Protein AF-Q8KWE4-F1 (afdb_monomer)

Foldseek 3Di:
DDDDDDDDQVCQQVAFLQWEWEFDPPDLPDDTDIDTHDDPDDGNGTHHPPRDHDHDDHPDHVVVVVVVVVVVVVVDDVVVVVVVVVVVCVVCVPCVVVVVVVD

Organism: Mycobacterium szulgai (NCBI:txid1787)

Structure (mmCIF, N/CA/C/O backbone):
data_AF-Q8KWE4-F1
#
_entry.id   AF-Q8KWE4-F1
#
loop_
_atom_site.group_PDB
_atom_site.id
_atom_site.type_symbol
_atom_site.label_atom_id
_atom_site.label_alt_id
_atom_site.label_comp_id
_atom_site.label_asym_id
_atom_site.label_entity_id
_atom_site.label_seq_id
_atom_site.pdbx_PDB_ins_code
_atom_site.Cartn_x
_atom_site.Cartn_y
_atom_site.Cartn_z
_atom_site.occupancy
_atom_site.B_iso_or_equiv
_atom_site.auth_seq_id
_atom_site.auth_comp_id
_atom_site.auth_asym_id
_atom_site.auth_atom_id
_atom_site.pdbx_PDB_model_num
ATOM 1 N N . ALA A 1 1 ? 10.160 -9.779 5.852 1.00 77.06 1 ALA A N 1
ATOM 2 C CA . ALA A 1 1 ? 9.469 -10.757 4.978 1.00 77.06 1 ALA A CA 1
ATOM 3 C C . ALA A 1 1 ? 9.774 -10.418 3.516 1.00 77.06 1 ALA A C 1
ATOM 5 O O . ALA A 1 1 ? 10.208 -9.300 3.270 1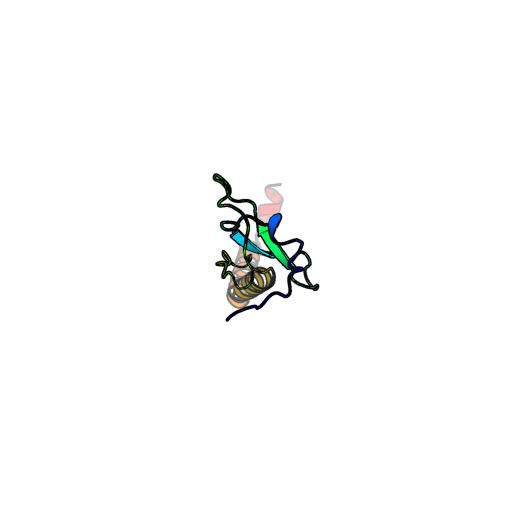.00 77.06 1 ALA A O 1
ATOM 6 N N . ARG A 1 2 ? 9.592 -11.344 2.563 1.00 83.81 2 ARG A N 1
ATOM 7 C CA . ARG A 1 2 ? 9.803 -11.102 1.121 1.00 83.81 2 ARG A CA 1
ATOM 8 C C . ARG A 1 2 ? 8.656 -11.716 0.322 1.00 83.81 2 ARG A C 1
ATOM 10 O O . ARG A 1 2 ? 8.322 -12.871 0.567 1.00 83.81 2 ARG A O 1
ATOM 17 N N . LEU A 1 3 ? 8.113 -10.968 -0.636 1.00 88.12 3 LEU A N 1
ATOM 18 C CA . LEU A 1 3 ? 7.127 -11.451 -1.601 1.00 88.12 3 LEU A CA 1
ATOM 19 C C . LEU A 1 3 ? 7.803 -11.640 -2.965 1.00 88.12 3 LEU A C 1
ATOM 21 O O . LEU A 1 3 ? 8.552 -10.772 -3.409 1.00 88.12 3 LEU A O 1
ATOM 25 N N . THR A 1 4 ? 7.560 -12.775 -3.614 1.00 93.00 4 THR A N 1
ATOM 26 C CA . THR A 1 4 ? 8.027 -13.047 -4.979 1.00 93.00 4 THR A CA 1
ATOM 27 C C . THR A 1 4 ? 6.823 -13.017 -5.905 1.00 93.00 4 THR A C 1
ATOM 29 O O . THR A 1 4 ? 5.872 -13.766 -5.698 1.00 93.00 4 THR A O 1
ATOM 32 N N . LEU A 1 5 ? 6.857 -12.136 -6.902 1.00 92.12 5 LEU A N 1
ATOM 33 C CA . LEU A 1 5 ? 5.758 -11.939 -7.841 1.00 92.12 5 LEU A CA 1
ATOM 34 C C . LEU A 1 5 ? 6.014 -12.731 -9.119 1.00 92.12 5 LEU A C 1
ATOM 36 O O . LEU A 1 5 ? 7.099 -12.653 -9.695 1.00 92.12 5 LEU A O 1
ATOM 40 N N . ALA A 1 6 ? 4.997 -13.454 -9.577 1.00 94.12 6 ALA A N 1
ATOM 41 C CA . ALA A 1 6 ? 4.957 -13.987 -10.928 1.00 94.12 6 ALA A CA 1
ATOM 42 C C . ALA A 1 6 ? 4.339 -12.918 -11.838 1.00 94.12 6 ALA A C 1
ATOM 44 O O . ALA A 1 6 ? 3.129 -12.713 -11.824 1.00 94.12 6 ALA A O 1
ATOM 45 N N . ILE A 1 7 ? 5.184 -12.204 -12.582 1.00 91.62 7 ILE A N 1
ATOM 46 C CA . ILE A 1 7 ? 4.769 -11.172 -13.541 1.00 91.62 7 ILE A CA 1
ATOM 47 C C . ILE A 1 7 ? 5.007 -11.711 -14.948 1.00 91.62 7 ILE A C 1
ATOM 49 O O . ILE A 1 7 ? 6.033 -12.349 -15.200 1.00 91.62 7 ILE A O 1
ATOM 53 N N . ASN A 1 8 ? 4.080 -11.443 -15.867 1.00 94.12 8 ASN A N 1
ATOM 54 C CA . ASN A 1 8 ? 4.289 -11.742 -17.274 1.00 94.12 8 ASN A CA 1
ATOM 55 C C . ASN A 1 8 ? 5.501 -10.951 -17.797 1.00 94.12 8 ASN A C 1
ATOM 57 O O . ASN A 1 8 ? 5.512 -9.719 -17.794 1.00 94.12 8 ASN A O 1
ATOM 61 N N . SER A 1 9 ? 6.543 -11.654 -18.244 1.00 90.25 9 SER A N 1
ATOM 62 C CA . SER A 1 9 ? 7.792 -11.025 -18.684 1.00 90.25 9 SER A CA 1
ATOM 63 C C . SER A 1 9 ? 7.595 -10.102 -19.885 1.00 90.25 9 SER A C 1
ATOM 65 O O . SER A 1 9 ? 8.327 -9.120 -20.006 1.00 90.25 9 SER A O 1
ATOM 67 N N . SER A 1 10 ? 6.587 -10.369 -20.724 1.00 92.44 10 SER A N 1
ATOM 68 C CA . SER A 1 10 ? 6.234 -9.519 -21.860 1.00 92.44 10 SER A CA 1
ATOM 69 C C . SER A 1 10 ? 5.536 -8.222 -21.462 1.00 92.44 10 SER A C 1
ATOM 71 O O . SER A 1 10 ? 5.212 -7.453 -22.350 1.00 92.44 10 SER A O 1
ATOM 73 N N . GLU A 1 11 ? 5.241 -7.994 -20.182 1.00 92.94 11 GLU A N 1
ATOM 74 C CA . GLU A 1 11 ? 4.589 -6.773 -19.686 1.00 92.94 11 GLU A CA 1
ATOM 75 C C . GLU A 1 11 ? 5.521 -5.931 -18.805 1.00 92.94 11 GLU A C 1
ATOM 77 O O . GLU A 1 11 ? 5.218 -4.778 -18.500 1.00 92.94 11 GLU A O 1
ATOM 82 N N . LEU A 1 12 ? 6.691 -6.463 -18.430 1.00 92.81 12 LEU A N 1
ATOM 83 C CA . LEU A 1 12 ? 7.664 -5.757 -17.588 1.00 92.81 12 LEU A CA 1
ATOM 84 C C . LEU A 1 12 ? 8.146 -4.441 -18.206 1.00 92.81 12 LEU A C 1
ATOM 86 O O . LEU A 1 12 ? 8.534 -3.531 -17.474 1.00 92.81 12 LEU A O 1
ATOM 90 N N . HIS A 1 13 ? 8.102 -4.309 -19.536 1.00 92.69 13 HIS A N 1
ATOM 91 C CA . HIS A 1 13 ? 8.503 -3.077 -20.211 1.00 92.69 13 HIS A CA 1
ATOM 92 C C . HIS A 1 13 ? 7.602 -1.884 -19.880 1.00 92.69 13 HIS A C 1
ATOM 94 O O . HIS A 1 13 ? 8.067 -0.749 -19.978 1.00 92.69 13 HIS A O 1
ATOM 100 N N . TYR A 1 14 ? 6.363 -2.127 -19.441 1.00 93.00 14 TYR A N 1
ATOM 101 C CA . TYR A 1 14 ? 5.436 -1.083 -19.003 1.00 93.00 14 TYR A CA 1
ATOM 102 C C . TYR A 1 14 ? 5.735 -0.545 -17.601 1.00 93.00 14 TYR A C 1
ATOM 104 O O . TYR A 1 14 ? 5.226 0.514 -17.241 1.00 93.00 14 TYR A O 1
ATOM 112 N N . ILE A 1 15 ? 6.551 -1.245 -16.809 1.00 93.56 15 ILE A N 1
ATOM 113 C CA . ILE A 1 15 ? 6.851 -0.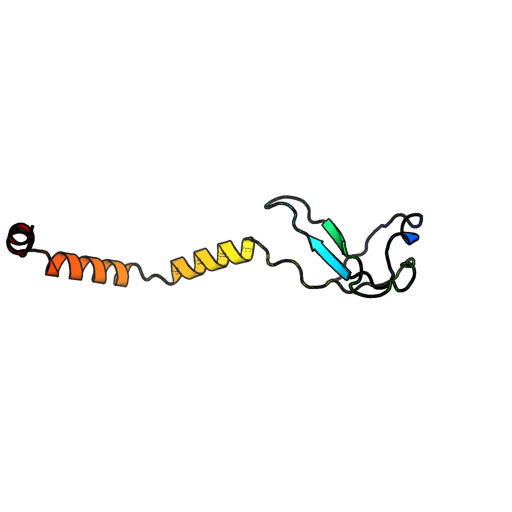868 -15.428 1.00 93.56 15 ILE A CA 1
ATOM 114 C C . ILE A 1 15 ? 8.203 -0.146 -15.397 1.00 93.56 15 ILE A C 1
ATOM 116 O O . ILE A 1 15 ? 9.220 -0.759 -15.734 1.00 93.56 15 ILE A O 1
ATOM 120 N N . PRO A 1 16 ? 8.269 1.129 -14.977 1.00 93.94 16 PRO A N 1
ATOM 121 C CA . PRO A 1 16 ? 9.542 1.815 -14.783 1.00 93.94 16 PRO A CA 1
ATOM 122 C C . PRO A 1 16 ? 10.423 1.105 -13.748 1.00 93.94 16 PRO A C 1
ATOM 124 O O . PRO A 1 16 ? 9.931 0.662 -12.712 1.00 93.94 16 PRO A O 1
ATOM 127 N N . ALA A 1 17 ? 11.738 1.028 -13.969 1.00 92.94 17 ALA A N 1
ATOM 128 C CA . ALA A 1 17 ? 12.633 0.341 -13.026 1.00 92.94 17 ALA A CA 1
ATOM 129 C C . ALA A 1 17 ? 12.735 1.042 -11.657 1.00 92.94 17 ALA A C 1
ATOM 131 O O . ALA A 1 17 ? 13.097 0.412 -10.668 1.00 92.94 17 ALA A O 1
ATOM 132 N N . ASN A 1 18 ? 12.418 2.339 -11.607 1.00 91.69 18 ASN A N 1
ATOM 133 C CA . ASN A 1 18 ? 12.325 3.157 -10.397 1.00 91.69 18 ASN A CA 1
ATOM 134 C C . ASN A 1 18 ? 10.876 3.363 -9.919 1.00 91.69 1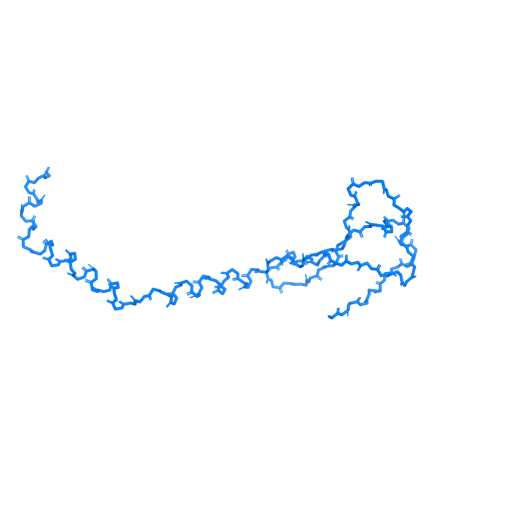8 ASN A C 1
ATOM 136 O O . ASN A 1 18 ? 10.618 4.308 -9.176 1.00 91.69 18 ASN A O 1
ATOM 140 N N . ALA A 1 19 ? 9.931 2.528 -10.364 1.00 91.19 19 ALA A N 1
ATOM 141 C CA . ALA A 1 19 ? 8.576 2.534 -9.832 1.00 91.19 19 ALA A CA 1
ATOM 142 C C . ALA A 1 19 ? 8.581 2.109 -8.360 1.00 91.19 19 ALA A C 1
ATOM 144 O O . ALA A 1 19 ? 9.285 1.178 -7.964 1.00 91.19 19 ALA A O 1
ATOM 145 N N . THR A 1 20 ? 7.758 2.775 -7.562 1.00 89.69 20 THR A N 1
ATOM 146 C CA . THR A 1 20 ? 7.558 2.426 -6.157 1.00 89.69 20 THR A CA 1
ATOM 147 C C . THR A 1 20 ? 6.447 1.390 -6.044 1.00 89.69 20 THR A C 1
ATOM 149 O O . THR A 1 20 ? 5.484 1.435 -6.808 1.00 89.69 20 THR A O 1
ATOM 152 N N . VAL A 1 21 ? 6.552 0.460 -5.094 1.00 90.25 21 VAL A N 1
ATOM 153 C CA . VAL A 1 21 ? 5.543 -0.589 -4.894 1.00 90.25 21 VAL A CA 1
ATOM 154 C C . VAL A 1 21 ? 4.736 -0.343 -3.627 1.00 90.25 21 VAL A C 1
ATOM 156 O O . VAL A 1 21 ? 5.313 -0.127 -2.564 1.00 90.25 21 VAL A O 1
ATOM 159 N N . HIS A 1 22 ? 3.410 -0.451 -3.725 1.00 86.38 22 HIS A N 1
ATOM 160 C CA . HIS A 1 22 ? 2.485 -0.439 -2.591 1.00 86.38 22 HIS A CA 1
ATOM 161 C C . HIS A 1 22 ? 1.689 -1.742 -2.515 1.00 86.38 22 HIS A C 1
ATOM 163 O O . HIS A 1 22 ? 1.292 -2.303 -3.534 1.00 86.38 22 HIS A O 1
ATOM 169 N N . ILE A 1 23 ? 1.423 -2.208 -1.293 1.00 84.38 23 ILE A N 1
ATOM 170 C CA . ILE A 1 23 ? 0.449 -3.277 -1.052 1.00 84.38 23 ILE A CA 1
ATOM 171 C C . ILE A 1 23 ? -0.871 -2.608 -0.682 1.00 84.38 23 ILE A C 1
ATOM 173 O O . ILE A 1 23 ? -0.992 -2.050 0.412 1.00 84.38 23 ILE A O 1
ATOM 177 N N . ALA A 1 24 ? -1.835 -2.640 -1.598 1.00 77.31 24 ALA A N 1
ATOM 178 C CA . ALA A 1 24 ? -3.135 -2.015 -1.409 1.00 77.31 24 ALA A CA 1
ATOM 179 C C . ALA A 1 24 ? -4.157 -3.044 -0.909 1.00 77.31 24 ALA A C 1
ATOM 181 O O . ALA A 1 24 ? -4.270 -4.160 -1.422 1.00 77.31 24 ALA A O 1
ATOM 182 N N . GLY A 1 25 ? -4.891 -2.667 0.137 1.00 77.06 25 GLY A N 1
ATOM 183 C CA . GLY A 1 25 ? -6.081 -3.376 0.590 1.00 77.06 25 GLY A CA 1
ATOM 184 C C . GLY A 1 25 ? -7.310 -2.668 0.043 1.00 77.06 25 GLY A C 1
ATOM 185 O O . GLY A 1 25 ? -7.904 -1.854 0.737 1.00 77.06 25 GLY A O 1
ATOM 186 N N . ASN A 1 26 ? -7.696 -2.944 -1.203 1.00 67.19 26 ASN A N 1
ATOM 187 C CA . ASN A 1 26 ? -8.811 -2.250 -1.869 1.00 67.19 26 ASN A CA 1
ATOM 188 C C . ASN A 1 26 ? -10.185 -2.619 -1.264 1.00 67.19 26 ASN A C 1
ATOM 190 O O . ASN A 1 26 ? -11.221 -2.139 -1.719 1.00 67.19 26 ASN A O 1
ATOM 194 N N . THR A 1 27 ? -10.211 -3.504 -0.264 1.00 66.12 27 THR A N 1
ATOM 195 C CA . THR A 1 27 ? -11.414 -4.024 0.389 1.00 66.12 27 THR A CA 1
ATOM 196 C C . THR A 1 27 ? -1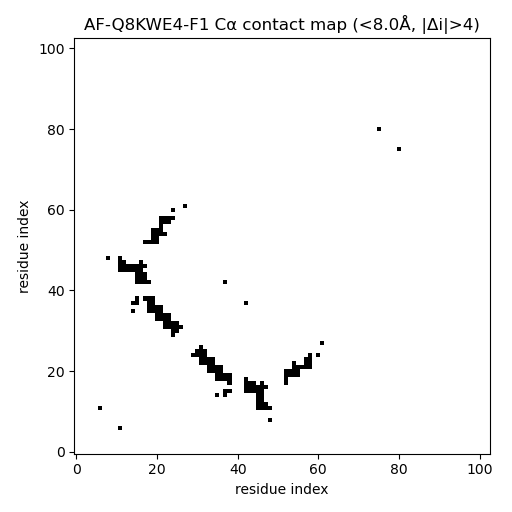1.143 -4.301 1.871 1.00 66.12 27 THR A C 1
ATOM 198 O O . THR A 1 27 ? -10.010 -4.577 2.262 1.00 66.12 27 THR A O 1
ATOM 201 N N . ILE A 1 28 ? -12.195 -4.270 2.694 1.00 63.19 28 ILE A N 1
ATOM 202 C CA . ILE A 1 28 ? -12.103 -4.507 4.148 1.00 63.19 28 ILE A CA 1
ATOM 203 C C . ILE A 1 28 ? -11.850 -5.996 4.469 1.00 63.19 28 ILE A C 1
ATOM 205 O O . ILE A 1 28 ? -11.219 -6.309 5.473 1.00 63.19 28 ILE A O 1
ATOM 209 N N . PHE A 1 29 ? -12.290 -6.914 3.598 1.00 67.88 29 PHE A N 1
ATOM 210 C CA . PHE A 1 29 ? -12.194 -8.371 3.807 1.00 67.88 29 PHE A CA 1
ATOM 211 C C . PHE A 1 29 ? -11.613 -9.152 2.619 1.00 67.88 29 PHE A C 1
ATOM 213 O O . PHE A 1 29 ? -11.621 -10.381 2.629 1.00 67.88 29 PHE A O 1
ATOM 220 N N . GLY A 1 30 ? -11.173 -8.479 1.560 1.00 68.69 30 GLY A N 1
ATOM 221 C CA . GLY A 1 30 ? -10.753 -9.132 0.322 1.00 68.69 30 GLY A CA 1
ATOM 222 C C . GLY A 1 30 ? -9.243 -9.168 0.124 1.00 68.69 30 GLY A C 1
ATOM 223 O O . GLY A 1 30 ? -8.445 -8.793 0.986 1.00 68.69 30 GLY A O 1
ATOM 224 N N . ALA A 1 31 ? -8.858 -9.678 -1.044 1.00 74.94 31 ALA A N 1
ATOM 225 C CA . ALA A 1 31 ? -7.466 -9.872 -1.407 1.00 74.94 31 ALA A CA 1
ATOM 226 C C . ALA A 1 31 ? -6.721 -8.535 -1.511 1.00 74.94 31 ALA A C 1
ATOM 228 O O . ALA A 1 31 ? -7.256 -7.533 -1.987 1.00 74.94 31 ALA A O 1
ATOM 229 N N . LYS A 1 32 ? -5.459 -8.555 -1.086 1.00 80.19 32 LYS A N 1
ATOM 230 C CA . LYS A 1 32 ? -4.529 -7.441 -1.262 1.00 80.19 32 LYS A CA 1
ATOM 231 C C . LYS A 1 32 ? -3.865 -7.543 -2.629 1.00 80.19 32 LYS A C 1
ATOM 233 O O . LYS A 1 32 ? -3.517 -8.644 -3.061 1.00 80.19 32 LYS A O 1
ATOM 238 N N . SER A 1 33 ? -3.665 -6.408 -3.281 1.00 86.44 33 SER A N 1
ATOM 239 C CA . SER A 1 33 ? -2.949 -6.301 -4.550 1.00 86.44 33 SER A CA 1
ATOM 240 C C . SER A 1 33 ? -1.567 -5.683 -4.339 1.00 86.44 33 SER A C 1
ATOM 242 O O . SER A 1 33 ? -1.292 -5.045 -3.320 1.00 86.44 33 SER A O 1
ATOM 244 N N . VAL A 1 34 ? -0.679 -5.896 -5.310 1.00 89.62 34 VAL A N 1
ATOM 245 C CA . VAL A 1 34 ? 0.596 -5.184 -5.399 1.00 89.62 34 VAL A CA 1
ATOM 246 C C . VAL A 1 34 ? 0.494 -4.191 -6.544 1.00 89.62 34 VAL A C 1
ATOM 248 O O . VAL A 1 34 ? 0.299 -4.587 -7.691 1.00 89.62 34 VAL A O 1
ATOM 251 N N . GLU A 1 35 ? 0.622 -2.912 -6.225 1.00 89.31 35 GLU A N 1
ATOM 252 C CA . GLU A 1 35 ? 0.487 -1.812 -7.171 1.00 89.31 35 GLU A CA 1
ATOM 253 C C . GLU A 1 35 ? 1.858 -1.185 -7.437 1.00 89.31 35 GLU A C 1
ATOM 255 O O . GLU A 1 35 ? 2.602 -0.874 -6.505 1.00 89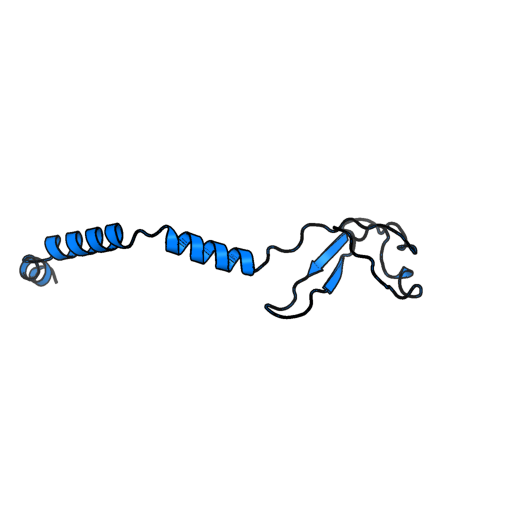.31 35 GLU A O 1
ATOM 260 N N . PHE A 1 36 ? 2.187 -0.997 -8.717 1.00 90.62 36 PHE A N 1
ATOM 261 C CA . PHE A 1 36 ? 3.373 -0.262 -9.154 1.00 90.62 36 PHE A CA 1
ATOM 262 C C . PHE A 1 36 ? 2.975 1.176 -9.463 1.00 90.62 36 PHE A C 1
ATOM 264 O O . PHE A 1 36 ? 2.192 1.430 -10.378 1.00 90.62 36 PHE A O 1
ATOM 271 N N . LEU A 1 37 ? 3.522 2.117 -8.705 1.00 89.38 37 LEU A N 1
ATOM 272 C CA . LEU A 1 37 ? 3.251 3.533 -8.876 1.00 89.38 37 LEU A CA 1
ATOM 273 C C . LEU A 1 37 ? 4.262 4.168 -9.836 1.00 89.38 37 LEU A C 1
ATOM 275 O O . LEU A 1 37 ? 5.469 3.931 -9.694 1.00 89.38 37 LEU A O 1
ATOM 279 N N . PRO A 1 38 ? 3.805 5.010 -10.782 1.00 88.25 38 PRO A N 1
ATOM 280 C CA . PRO A 1 38 ? 4.701 5.806 -11.606 1.00 88.25 38 PRO A CA 1
ATOM 281 C C . PRO A 1 38 ? 5.656 6.648 -10.741 1.00 88.25 38 PRO A C 1
ATOM 283 O O . PRO A 1 38 ? 5.229 7.204 -9.724 1.00 88.25 38 PRO A O 1
ATOM 286 N N . PRO A 1 39 ? 6.939 6.765 -11.121 1.00 88.12 39 PRO A N 1
ATOM 287 C CA . PRO A 1 39 ? 7.890 7.597 -10.396 1.00 88.12 39 PRO A CA 1
ATOM 288 C C . PRO A 1 39 ? 7.495 9.078 -10.482 1.00 88.12 39 PRO A C 1
ATOM 290 O O . PRO A 1 39 ? 6.952 9.534 -11.485 1.00 88.12 39 PRO A O 1
ATOM 293 N N . THR A 1 40 ? 7.820 9.855 -9.447 1.00 86.81 40 THR A N 1
ATOM 294 C CA . THR A 1 40 ? 7.598 11.315 -9.424 1.00 86.81 40 THR A CA 1
ATOM 295 C C . THR A 1 40 ? 8.573 12.088 -10.319 1.00 86.81 40 THR A C 1
ATOM 297 O O . THR A 1 40 ? 8.330 13.249 -10.639 1.00 86.81 40 THR A O 1
ATOM 300 N N . GLY A 1 41 ? 9.679 11.454 -10.718 1.00 86.69 41 GLY A N 1
ATOM 301 C CA . GLY A 1 41 ? 10.679 11.990 -11.641 1.00 86.69 41 GLY A CA 1
ATOM 302 C C . GLY A 1 41 ? 10.728 11.229 -12.967 1.00 86.69 41 GLY A C 1
ATOM 303 O O . GLY A 1 41 ? 9.849 10.431 -13.285 1.00 86.69 41 GLY A O 1
ATOM 304 N N . ALA A 1 42 ? 11.790 11.454 -13.744 1.00 89.62 42 ALA A N 1
ATOM 305 C CA . ALA A 1 42 ? 11.976 10.768 -15.020 1.00 89.62 42 ALA A CA 1
ATOM 306 C C . ALA A 1 42 ? 12.008 9.228 -14.841 1.00 89.62 42 ALA A C 1
ATOM 308 O O . ALA A 1 42 ? 12.673 8.731 -13.921 1.00 89.62 42 ALA A O 1
ATOM 309 N N . PRO A 1 43 ? 11.325 8.454 -15.708 1.00 87.44 43 PRO A N 1
ATOM 310 C CA . PRO A 1 43 ? 11.383 6.995 -15.676 1.00 87.44 43 PRO A CA 1
ATOM 311 C C . PRO A 1 43 ? 12.804 6.477 -15.921 1.00 87.44 43 PRO A C 1
ATOM 313 O O . PRO A 1 43 ? 13.456 6.853 -16.896 1.00 87.44 43 PRO A O 1
ATOM 316 N N . ALA A 1 44 ? 13.276 5.570 -15.070 1.00 87.00 44 ALA A N 1
ATOM 317 C CA . ALA A 1 44 ? 14.599 4.960 -15.186 1.00 87.00 44 ALA A CA 1
ATOM 318 C C . ALA A 1 44 ? 14.556 3.678 -16.036 1.00 87.00 44 ALA A C 1
ATOM 320 O O . ALA A 1 44 ? 14.846 2.590 -15.547 1.00 87.00 44 ALA A O 1
ATOM 321 N N . GLY A 1 45 ? 14.158 3.784 -17.308 1.00 92.25 45 GLY A N 1
ATOM 322 C CA . GLY A 1 45 ? 13.966 2.614 -18.175 1.00 92.25 45 GLY A CA 1
ATOM 323 C C . GLY A 1 45 ? 12.957 1.607 -17.604 1.00 92.25 45 GLY A C 1
ATOM 324 O O . GLY A 1 45 ? 12.188 1.931 -16.700 1.00 92.25 45 GLY A O 1
ATOM 325 N N . SER A 1 46 ? 12.952 0.382 -18.129 1.00 93.81 46 SER A N 1
ATOM 326 C CA . SER A 1 46 ? 11.991 -0.652 -17.728 1.00 93.81 46 SER A CA 1
ATOM 327 C C . SER A 1 46 ? 12.540 -1.633 -16.693 1.00 93.81 46 SER A C 1
ATOM 329 O O . SER A 1 46 ? 13.733 -1.956 -16.683 1.00 93.81 46 SER A O 1
ATOM 331 N N . LEU A 1 47 ? 11.641 -2.163 -15.864 1.00 93.50 47 LEU A N 1
ATOM 332 C CA . LEU A 1 47 ? 11.923 -3.214 -14.899 1.00 93.50 47 LEU A CA 1
ATOM 333 C C . LEU A 1 47 ? 12.397 -4.490 -15.613 1.00 93.50 47 LEU A C 1
ATOM 335 O O . LEU A 1 47 ? 11.969 -4.814 -16.720 1.00 93.50 47 LEU A O 1
ATOM 339 N N . ARG A 1 48 ? 13.309 -5.228 -14.974 1.00 93.00 48 ARG A N 1
ATOM 340 C CA . ARG A 1 48 ? 13.896 -6.459 -15.523 1.00 93.00 48 ARG A CA 1
ATOM 341 C C . ARG A 1 48 ? 13.503 -7.679 -14.691 1.00 93.00 48 ARG A C 1
ATOM 343 O O . ARG A 1 48 ? 13.248 -7.535 -13.494 1.00 93.00 48 ARG A O 1
ATOM 350 N N . PRO A 1 49 ? 13.502 -8.889 -15.281 1.00 92.38 49 PRO A N 1
ATOM 351 C CA . PRO A 1 49 ? 13.301 -10.117 -14.522 1.00 92.38 49 PRO A CA 1
ATOM 352 C C . PRO A 1 49 ? 14.252 -10.202 -13.323 1.00 92.38 49 PRO A C 1
ATOM 354 O O . PRO A 1 49 ? 15.427 -9.852 -13.429 1.00 92.38 49 PRO A O 1
ATOM 357 N N . ASN A 1 50 ? 13.740 -10.685 -12.190 1.00 90.50 50 ASN A N 1
ATOM 358 C CA . ASN A 1 50 ? 14.463 -10.807 -10.916 1.00 90.50 50 ASN A CA 1
ATOM 359 C C . ASN A 1 50 ? 14.914 -9.482 -10.272 1.00 90.50 50 ASN A C 1
ATOM 361 O O . ASN A 1 50 ? 15.662 -9.512 -9.290 1.00 90.50 50 ASN A O 1
ATOM 365 N N . ALA A 1 51 ? 14.461 -8.331 -10.779 1.00 90.75 51 ALA A N 1
ATOM 366 C CA . ALA A 1 51 ? 14.665 -7.056 -10.105 1.00 90.75 51 ALA A CA 1
ATOM 367 C C . ALA A 1 51 ? 14.019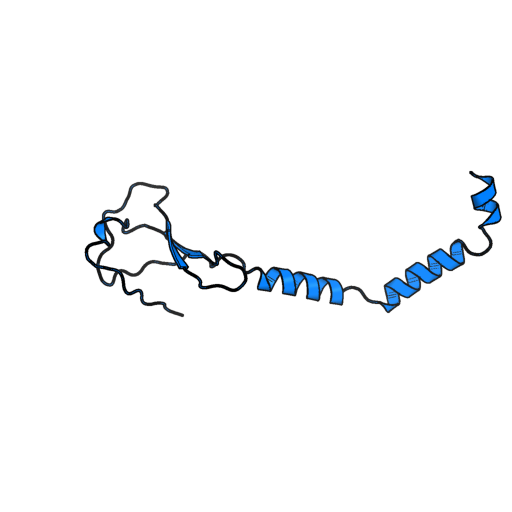 -7.064 -8.711 1.00 90.75 51 ALA A C 1
ATOM 369 O O . ALA A 1 51 ? 12.995 -7.708 -8.474 1.00 90.75 51 ALA A O 1
ATOM 370 N N . ARG A 1 52 ? 14.639 -6.338 -7.781 1.00 90.00 52 ARG A N 1
ATOM 371 C CA . ARG A 1 52 ? 14.110 -6.120 -6.435 1.00 90.00 52 ARG A CA 1
ATOM 372 C C . ARG A 1 52 ? 13.619 -4.688 -6.349 1.00 90.00 52 ARG A C 1
ATOM 374 O O . ARG A 1 52 ? 14.347 -3.780 -6.738 1.00 90.00 52 ARG A O 1
ATOM 381 N N . VAL A 1 53 ? 12.404 -4.519 -5.847 1.00 86.88 53 VAL A N 1
ATOM 382 C CA . VAL A 1 53 ? 11.783 -3.212 -5.652 1.00 86.88 53 VAL A CA 1
ATOM 383 C C . VAL A 1 53 ? 11.439 -3.081 -4.178 1.00 86.88 53 VAL A C 1
ATOM 385 O O . VAL A 1 53 ? 10.884 -4.010 -3.588 1.00 86.88 53 VAL A O 1
ATOM 388 N N . GLU A 1 54 ? 11.806 -1.949 -3.588 1.00 79.31 54 GLU A N 1
ATOM 389 C CA . GLU A 1 54 ? 11.443 -1.633 -2.212 1.00 79.31 54 GLU A CA 1
ATOM 390 C C . GLU A 1 54 ? 9.967 -1.229 -2.169 1.00 79.31 54 GLU A C 1
ATOM 392 O O . GLU A 1 54 ? 9.521 -0.355 -2.918 1.00 79.31 54 GLU A O 1
ATOM 397 N N . ALA A 1 55 ? 9.199 -1.889 -1.304 1.00 76.06 55 ALA A N 1
ATOM 398 C CA . ALA A 1 55 ? 7.817 -1.511 -1.060 1.00 76.06 55 ALA A CA 1
ATOM 399 C C . ALA A 1 55 ? 7.793 -0.366 -0.041 1.00 76.06 55 ALA A C 1
ATOM 401 O O . ALA A 1 55 ? 8.279 -0.531 1.081 1.00 76.06 55 ALA A O 1
ATOM 402 N N . SER A 1 56 ? 7.228 0.785 -0.403 1.00 68.31 56 SER A N 1
ATOM 403 C CA . SER A 1 56 ? 6.934 1.826 0.584 1.00 68.31 56 SER A CA 1
ATOM 404 C C . SER A 1 56 ? 5.704 1.439 1.398 1.00 68.31 56 SER A C 1
ATOM 406 O O . SER A 1 56 ? 4.852 0.673 0.946 1.00 68.31 56 SER A O 1
ATOM 408 N N . ALA A 1 57 ? 5.696 1.915 2.644 1.00 59.44 57 ALA A N 1
ATOM 409 C CA . ALA A 1 57 ? 4.888 1.428 3.756 1.00 59.44 57 ALA A CA 1
ATOM 410 C C . ALA A 1 57 ? 3.483 0.936 3.367 1.00 59.44 57 ALA A C 1
ATOM 412 O O . ALA A 1 57 ? 2.698 1.646 2.739 1.00 59.44 57 ALA A O 1
ATOM 413 N N . VAL A 1 58 ? 3.182 -0.292 3.801 1.00 57.62 58 VAL A N 1
ATOM 414 C CA . VAL A 1 58 ? 1.844 -0.892 3.775 1.00 57.62 58 VAL A CA 1
ATOM 415 C C . VAL A 1 58 ? 0.852 0.126 4.338 1.00 57.62 58 VAL A C 1
ATOM 417 O O . VAL A 1 58 ? 1.076 0.658 5.426 1.00 57.62 58 VAL A O 1
ATOM 420 N N . GLN A 1 59 ? -0.206 0.428 3.582 1.00 53.94 59 GLN A N 1
ATOM 42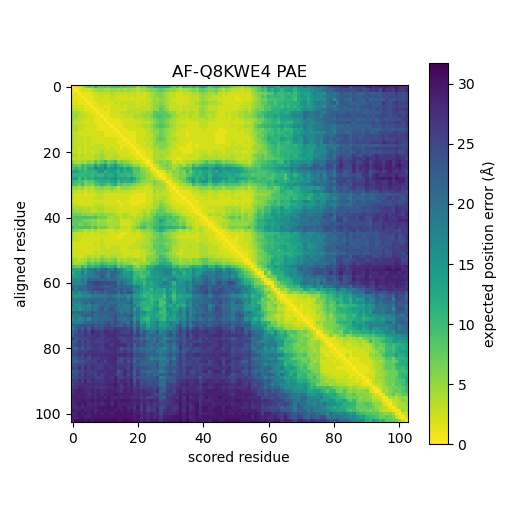1 C CA . GLN A 1 59 ? -1.229 1.384 4.007 1.00 53.94 59 GLN A CA 1
ATOM 422 C C . GLN A 1 59 ? -1.771 0.968 5.381 1.00 53.94 59 GLN A C 1
ATOM 424 O O . GLN A 1 59 ? -2.042 -0.212 5.610 1.00 53.94 59 GLN A O 1
ATOM 429 N N . LEU A 1 60 ? -1.880 1.938 6.293 1.00 53.81 60 LEU A N 1
ATOM 430 C CA . LEU A 1 60 ? -2.353 1.759 7.665 1.00 53.81 60 LEU A CA 1
ATOM 431 C C . LEU A 1 60 ? -3.684 0.984 7.650 1.00 53.81 60 LEU A C 1
ATOM 433 O O . LEU A 1 60 ? -4.700 1.489 7.180 1.00 53.81 60 LEU A O 1
ATOM 437 N N . GLU A 1 61 ? -3.662 -0.270 8.101 1.00 56.41 61 GLU A N 1
ATOM 438 C CA . GLU A 1 61 ? -4.823 -1.158 8.019 1.00 56.41 61 GLU A CA 1
ATOM 439 C C . GLU A 1 61 ? -5.956 -0.672 8.939 1.00 56.41 61 GLU A C 1
ATOM 441 O O . GLU A 1 61 ? -5.720 -0.265 10.077 1.00 56.41 61 GLU A O 1
ATOM 446 N N . VAL A 1 62 ? -7.209 -0.781 8.481 1.00 54.78 62 VAL A N 1
ATOM 447 C CA . VAL A 1 62 ? -8.421 -0.481 9.274 1.00 54.78 62 VAL A CA 1
ATOM 448 C C . VAL A 1 62 ? -8.479 -1.305 10.568 1.00 54.78 62 VAL A C 1
ATOM 450 O O . VAL A 1 62 ? -9.012 -0.833 11.570 1.00 54.78 62 VAL A O 1
ATOM 453 N N . ASN A 1 63 ? -7.856 -2.489 10.590 1.00 52.50 63 ASN A N 1
ATOM 454 C CA . ASN A 1 63 ? -7.662 -3.279 11.809 1.00 52.50 63 ASN A CA 1
ATOM 455 C C . ASN A 1 63 ? -7.020 -2.456 12.934 1.00 52.50 63 ASN A C 1
ATOM 457 O O . ASN A 1 63 ? -7.466 -2.518 14.077 1.00 52.50 63 ASN A O 1
ATOM 461 N N . THR A 1 64 ? -6.024 -1.631 12.612 1.00 59.16 64 THR A N 1
ATOM 462 C CA . THR A 1 64 ? -5.338 -0.781 13.587 1.00 59.16 64 THR A CA 1
ATOM 463 C C . THR A 1 64 ? -6.243 0.343 14.085 1.00 59.16 64 THR A C 1
ATOM 465 O O . THR A 1 64 ? -6.172 0.704 15.256 1.00 59.16 64 THR A O 1
ATOM 468 N N . LEU A 1 65 ? -7.133 0.879 13.240 1.00 66.06 65 LEU A N 1
ATOM 469 C CA . LEU A 1 65 ? -8.113 1.889 13.655 1.00 66.06 65 LEU A CA 1
ATOM 470 C C . LEU A 1 65 ? -9.171 1.293 14.591 1.00 66.06 65 LEU A C 1
ATOM 472 O O . LEU A 1 65 ? -9.489 1.895 15.613 1.00 66.06 65 LEU A O 1
ATOM 476 N N . PHE A 1 66 ? -9.685 0.103 14.272 1.00 67.38 66 PHE A N 1
ATOM 477 C CA . PHE A 1 66 ? -10.666 -0.584 15.112 1.00 67.38 66 PHE A CA 1
ATOM 478 C C . PHE A 1 66 ? -10.060 -0.969 16.467 1.00 67.38 66 PHE A C 1
ATOM 480 O O . PHE A 1 66 ? -10.675 -0.730 17.505 1.00 67.38 66 PHE A O 1
ATOM 487 N N . GLN A 1 67 ? -8.816 -1.463 16.467 1.00 64.12 67 GLN A N 1
ATOM 488 C CA . GLN A 1 67 ? -8.056 -1.709 17.692 1.00 64.12 67 GLN A CA 1
ATOM 489 C C . GLN A 1 67 ? -7.836 -0.415 18.485 1.00 64.12 67 GLN A C 1
ATOM 491 O O . GLN A 1 67 ? -8.084 -0.389 19.683 1.00 64.12 67 GLN A O 1
ATOM 496 N N . SER A 1 68 ? -7.461 0.684 17.823 1.00 69.12 68 SER A N 1
ATOM 497 C CA . SER A 1 68 ? -7.261 1.979 18.490 1.00 69.12 68 SER A CA 1
ATOM 498 C C . SER A 1 68 ? -8.547 2.516 19.126 1.00 69.12 68 SER A C 1
ATOM 500 O O . SER A 1 68 ? -8.497 3.100 20.206 1.00 69.12 68 SER A O 1
ATOM 502 N N . LEU A 1 69 ? -9.703 2.310 18.484 1.00 73.12 69 LEU A N 1
ATOM 503 C CA . LEU A 1 69 ? -11.002 2.670 19.050 1.00 73.12 69 LEU A CA 1
ATOM 504 C C . LEU A 1 69 ? -11.339 1.803 20.268 1.00 73.12 69 LEU A C 1
ATOM 506 O O . LEU A 1 69 ? -11.725 2.340 21.301 1.00 73.12 69 LEU A O 1
ATOM 510 N N . ILE A 1 70 ? -11.166 0.483 20.170 1.00 73.69 70 ILE A N 1
ATOM 511 C CA . ILE A 1 70 ? -11.369 -0.450 21.288 1.00 73.69 70 ILE A CA 1
ATOM 512 C C . ILE A 1 70 ? -10.459 -0.074 22.467 1.00 73.69 70 ILE A C 1
ATOM 514 O O . ILE A 1 70 ? -10.920 -0.000 23.602 1.00 73.69 70 ILE A O 1
ATOM 518 N N . ASP A 1 71 ? -9.186 0.220 22.214 1.00 75.19 71 ASP A N 1
ATOM 519 C CA . ASP A 1 71 ? -8.221 0.614 23.244 1.00 75.19 71 ASP A CA 1
ATOM 520 C C . ASP A 1 71 ? -8.577 1.964 23.881 1.00 75.19 71 ASP A C 1
ATOM 522 O O . ASP A 1 71 ? -8.380 2.156 25.081 1.00 75.19 71 ASP A O 1
ATOM 526 N N . LEU A 1 72 ? -9.113 2.911 23.103 1.00 75.06 72 LEU A N 1
ATOM 527 C CA . LEU A 1 72 ? -9.614 4.179 23.633 1.00 75.06 72 LEU A CA 1
ATOM 528 C C . LEU A 1 72 ? -10.846 3.965 24.517 1.00 75.06 72 LEU A C 1
ATOM 530 O O . LEU A 1 72 ? -10.926 4.546 25.595 1.00 75.06 72 LEU A O 1
ATOM 534 N N . LEU A 1 73 ? -11.782 3.118 24.090 1.00 73.50 73 LEU A N 1
ATOM 535 C CA . LEU A 1 73 ? -12.967 2.785 24.877 1.00 73.50 73 LEU A CA 1
ATOM 536 C C . LEU A 1 73 ? -12.595 2.054 26.176 1.00 73.50 73 LEU A C 1
ATOM 538 O O . LEU A 1 73 ? -13.192 2.336 27.208 1.00 73.50 73 LEU A O 1
ATOM 542 N N . HIS A 1 74 ? -11.564 1.203 26.170 1.00 70.94 74 HIS A N 1
ATOM 543 C CA . HIS A 1 74 ? -11.026 0.582 27.390 1.00 70.94 74 HIS A CA 1
ATOM 544 C C . HIS A 1 74 ? -10.332 1.568 28.341 1.00 70.94 74 HIS A C 1
ATOM 546 O O . HIS A 1 74 ? -10.191 1.265 29.523 1.00 70.94 74 HIS A O 1
ATOM 552 N N . LYS A 1 75 ? -9.881 2.733 27.857 1.00 73.62 75 LYS A N 1
ATOM 553 C CA . LYS A 1 75 ? -9.314 3.793 28.711 1.00 73.62 75 LYS A CA 1
ATOM 554 C C . LYS A 1 75 ? -10.381 4.614 29.433 1.00 73.62 75 LYS A C 1
ATOM 556 O O . LYS A 1 75 ? -10.029 5.412 30.297 1.00 73.62 75 LYS A O 1
ATOM 561 N N . ILE A 1 76 ? -11.657 4.447 29.085 1.00 71.31 76 ILE A N 1
ATOM 562 C CA . ILE A 1 76 ? -12.760 5.036 29.840 1.00 71.31 76 ILE A CA 1
ATOM 563 C C . ILE A 1 76 ? -13.009 4.134 31.046 1.00 71.31 76 ILE A C 1
ATOM 565 O O . ILE A 1 76 ? -13.465 3.005 30.888 1.00 71.31 76 ILE A O 1
ATOM 569 N N . ASP A 1 77 ? -12.716 4.636 32.243 1.00 70.25 77 ASP A N 1
ATOM 570 C CA . ASP A 1 77 ? -13.070 3.949 33.480 1.00 70.25 77 ASP A CA 1
ATOM 571 C C . ASP A 1 77 ? -14.584 4.117 33.735 1.00 70.25 77 ASP A C 1
ATOM 573 O O . ASP A 1 77 ? -15.052 5.238 33.979 1.00 70.25 77 ASP A O 1
ATOM 577 N N . PRO A 1 78 ? -15.389 3.039 33.658 1.00 72.19 78 PRO A N 1
ATOM 578 C CA . PRO A 1 78 ? -16.827 3.130 33.881 1.00 72.19 78 PRO A CA 1
ATOM 579 C C . PRO A 1 78 ? -17.180 3.565 35.313 1.00 72.19 78 PRO A C 1
ATOM 581 O O . PRO A 1 78 ? -18.275 4.089 35.523 1.00 72.19 78 PRO A O 1
ATOM 584 N N . VAL A 1 79 ? -16.275 3.397 36.284 1.00 73.38 79 VAL A N 1
ATOM 585 C CA . VAL A 1 79 ? -16.460 3.852 37.668 1.00 73.38 79 VAL A CA 1
ATOM 586 C C . VAL A 1 79 ? -16.377 5.376 37.748 1.00 73.38 79 VAL A C 1
ATOM 588 O O . VAL A 1 79 ? -17.275 6.000 38.309 1.00 73.38 79 VAL A O 1
ATOM 591 N N . GLU A 1 80 ? -15.365 5.986 37.128 1.00 76.50 80 GLU A N 1
ATOM 592 C CA . GLU A 1 80 ? -15.197 7.450 37.082 1.00 76.50 80 GLU A CA 1
ATOM 593 C C . GLU A 1 80 ? -16.341 8.132 36.317 1.00 76.50 80 GLU A C 1
ATOM 595 O O . GLU A 1 80 ? -16.879 9.161 36.743 1.00 76.50 80 GLU A O 1
ATOM 600 N N . LEU A 1 81 ? -16.793 7.523 35.214 1.00 76.81 81 LEU A N 1
ATOM 601 C CA . LEU A 1 81 ? -17.957 8.007 34.470 1.00 76.81 81 LEU A CA 1
ATOM 602 C C . LEU A 1 81 ? -19.229 7.969 35.331 1.00 76.81 81 LEU A C 1
ATOM 604 O O . LEU A 1 81 ? -19.978 8.947 35.371 1.00 76.81 81 LEU A O 1
ATOM 608 N N . ASN A 1 82 ? -19.470 6.865 36.045 1.00 76.69 82 ASN A N 1
ATOM 609 C CA . ASN A 1 82 ? -20.614 6.745 36.945 1.00 76.69 82 ASN A CA 1
ATOM 610 C C . ASN A 1 82 ? -20.532 7.750 38.104 1.00 76.69 82 ASN A C 1
ATOM 612 O O . ASN A 1 82 ? -21.540 8.374 38.439 1.00 76.69 82 ASN A O 1
ATOM 616 N N . GLY A 1 83 ? -19.337 7.964 38.660 1.00 80.81 83 GLY A N 1
ATOM 617 C CA . GLY A 1 83 ? -19.086 8.960 39.699 1.00 80.81 83 GLY A CA 1
ATOM 618 C C . GLY A 1 83 ? -19.402 10.380 39.229 1.00 80.81 83 GLY A C 1
ATOM 619 O O . GLY A 1 83 ? -20.112 11.112 39.913 1.00 80.81 83 GLY A O 1
ATOM 620 N N . THR A 1 84 ? -18.971 10.740 38.018 1.00 82.12 84 THR A N 1
ATOM 621 C CA . THR A 1 84 ? -19.229 12.063 37.425 1.00 82.12 84 THR A CA 1
ATOM 622 C C . THR A 1 84 ? -20.721 12.284 37.161 1.00 82.12 84 THR A C 1
ATOM 624 O O . THR A 1 84 ? -21.273 13.324 37.519 1.00 82.12 84 THR A O 1
ATOM 627 N N . LEU A 1 85 ? -21.404 11.288 36.584 1.00 82.44 85 LEU A N 1
ATOM 628 C CA . LEU A 1 85 ? -22.851 11.334 36.343 1.00 82.44 85 LEU A CA 1
ATOM 629 C C . LEU A 1 85 ? -23.651 11.387 37.649 1.00 82.44 85 LEU A C 1
ATOM 631 O O . LEU A 1 85 ? -24.660 12.090 37.723 1.00 82.44 85 LEU A O 1
ATOM 635 N N . SER A 1 86 ? -23.194 10.684 38.686 1.00 82.00 86 SER A N 1
ATOM 636 C CA . SER A 1 86 ? -23.801 10.714 40.018 1.00 82.00 86 SER A CA 1
ATOM 637 C C . SER A 1 86 ? -23.609 12.071 40.687 1.00 82.00 86 SER A C 1
ATOM 639 O O . SER A 1 86 ? -24.566 12.607 41.232 1.00 82.00 86 SER A O 1
ATOM 641 N N . ALA A 1 87 ? -22.419 12.670 40.585 1.00 83.56 87 ALA A N 1
ATOM 642 C CA . ALA A 1 87 ? -22.132 13.999 41.122 1.00 83.56 87 ALA A CA 1
ATOM 643 C C . ALA A 1 87 ? -22.961 15.097 40.438 1.00 83.56 87 ALA A C 1
ATOM 645 O O . ALA A 1 87 ? -23.512 15.957 41.121 1.00 83.56 87 ALA A O 1
ATOM 646 N N . LEU A 1 88 ? -23.117 15.044 39.108 1.00 80.88 88 LEU A N 1
ATOM 647 C CA . LEU A 1 88 ? -24.038 15.930 38.384 1.00 80.88 88 LEU A CA 1
ATOM 648 C C . LEU A 1 88 ? -25.487 15.708 38.818 1.00 80.88 88 LEU A C 1
ATOM 650 O O . LEU A 1 88 ? -26.202 16.668 39.084 1.00 80.88 88 LEU A O 1
ATOM 654 N N . SER A 1 89 ? -25.918 14.449 38.902 1.00 79.81 89 SER A N 1
ATOM 655 C CA . SER A 1 89 ? -27.285 14.116 39.308 1.00 79.81 89 SER A CA 1
ATOM 656 C C . SER A 1 89 ? -27.583 14.605 40.720 1.00 79.81 89 SER A C 1
ATOM 658 O O . SER A 1 89 ? -28.668 15.117 40.945 1.00 79.81 89 SER A O 1
ATOM 660 N N . GLU A 1 90 ? -26.634 14.489 41.648 1.00 79.00 90 GLU A N 1
ATOM 661 C CA . GLU A 1 90 ? -26.775 14.966 43.024 1.00 79.00 90 GLU A CA 1
ATOM 662 C C . GLU A 1 90 ? -26.735 16.497 43.101 1.00 79.00 90 GLU A C 1
ATOM 664 O O . GLU A 1 90 ? -27.554 17.092 43.787 1.00 79.00 90 GLU A O 1
ATOM 669 N N . GLY A 1 91 ? -25.862 17.147 42.325 1.00 76.06 91 GLY A N 1
ATOM 670 C CA . GLY A 1 91 ? -25.818 18.607 42.213 1.00 76.06 91 GLY A CA 1
ATOM 671 C C . GLY A 1 91 ? -27.062 19.223 41.560 1.00 76.06 91 GLY A C 1
ATOM 672 O O . GLY A 1 91 ? -27.365 20.382 41.815 1.00 76.06 91 GLY A O 1
ATOM 673 N N . LEU A 1 92 ? -27.799 18.467 40.737 1.00 74.88 92 LEU A N 1
ATOM 674 C CA . LEU A 1 92 ? -29.111 18.869 40.208 1.00 74.88 92 LEU A CA 1
ATOM 675 C C . LEU A 1 92 ? -30.284 18.388 41.081 1.00 74.88 92 LEU A C 1
ATOM 677 O O . LEU A 1 92 ? -31.405 18.888 40.946 1.00 74.88 92 LEU A O 1
ATOM 681 N N . ARG A 1 93 ? -30.071 17.409 41.965 1.00 72.12 93 ARG A N 1
ATOM 682 C CA . ARG A 1 93 ? -31.122 16.829 42.804 1.00 72.12 93 ARG A CA 1
ATOM 683 C C . ARG A 1 93 ? -31.515 17.832 43.882 1.00 72.12 93 ARG A C 1
ATOM 685 O O . ARG A 1 93 ? -30.697 18.272 44.674 1.00 72.12 93 ARG A O 1
ATOM 692 N N . GLY A 1 94 ? -32.794 18.197 43.898 1.00 68.75 94 GLY A N 1
ATOM 693 C CA . GLY A 1 94 ? -33.318 19.222 44.806 1.00 68.75 94 GLY A CA 1
ATOM 694 C C . GLY A 1 94 ? -33.217 20.660 44.281 1.00 68.75 94 GLY A C 1
ATOM 695 O O . GLY A 1 94 ? -33.873 21.523 44.844 1.00 68.75 94 GLY A O 1
ATOM 696 N N . HIS A 1 95 ? -32.511 20.902 43.169 1.00 68.19 95 HIS A N 1
ATOM 697 C CA . HIS A 1 95 ? -32.449 22.202 42.475 1.00 68.19 95 HIS A CA 1
ATOM 698 C C . HIS A 1 95 ? -33.340 22.262 41.217 1.00 68.19 95 HIS A C 1
ATOM 700 O O . HIS A 1 95 ? -33.235 23.180 40.405 1.00 68.19 95 HIS A O 1
ATOM 706 N N . GLY A 1 96 ? -34.225 21.276 41.031 1.00 64.75 96 GLY A N 1
ATOM 707 C CA . GLY A 1 96 ? -35.148 21.224 39.892 1.00 64.75 96 GLY A CA 1
ATOM 708 C C . GLY A 1 96 ? -36.130 22.398 39.858 1.00 64.75 96 GLY A C 1
ATOM 709 O O . GLY A 1 96 ? -36.400 22.926 38.782 1.00 64.75 96 GLY A O 1
ATOM 710 N N . ASP A 1 97 ? -36.594 22.849 41.026 1.00 64.69 97 ASP A N 1
ATOM 711 C CA . ASP A 1 97 ? -37.484 24.009 41.147 1.00 64.69 97 ASP A CA 1
ATOM 712 C C . ASP A 1 97 ? -36.732 25.332 40.890 1.00 64.69 97 ASP A C 1
ATOM 714 O O . ASP A 1 97 ? -37.266 26.225 40.232 1.00 64.69 97 ASP A O 1
ATOM 718 N N . ASP A 1 98 ? -35.460 25.430 41.309 1.00 63.41 98 ASP A N 1
ATOM 719 C CA . ASP A 1 98 ? -34.596 26.591 41.039 1.00 63.41 98 ASP A CA 1
ATOM 720 C C . ASP A 1 98 ? -34.331 26.748 39.530 1.00 63.41 98 ASP A C 1
ATOM 722 O O . ASP A 1 98 ? -34.469 27.841 38.978 1.00 63.41 98 ASP A O 1
ATOM 726 N N . LEU A 1 99 ? -34.007 25.647 38.839 1.00 62.00 99 LEU A N 1
ATOM 727 C CA . LEU A 1 99 ? -33.771 25.627 37.390 1.00 62.00 99 LEU A CA 1
ATOM 728 C C . LEU A 1 99 ? -35.063 25.818 36.582 1.00 62.00 99 LEU A C 1
ATOM 730 O O . LEU A 1 99 ? -35.035 26.460 35.534 1.00 62.00 99 LEU A O 1
ATOM 734 N N . GLY A 1 100 ? -36.190 25.295 37.073 1.00 60.19 100 GLY A N 1
ATOM 735 C CA . GLY A 1 100 ? -37.513 25.493 36.478 1.00 60.19 100 GLY A CA 1
ATOM 736 C C . GLY A 1 100 ? -38.026 26.931 36.586 1.00 60.19 100 GLY A C 1
ATO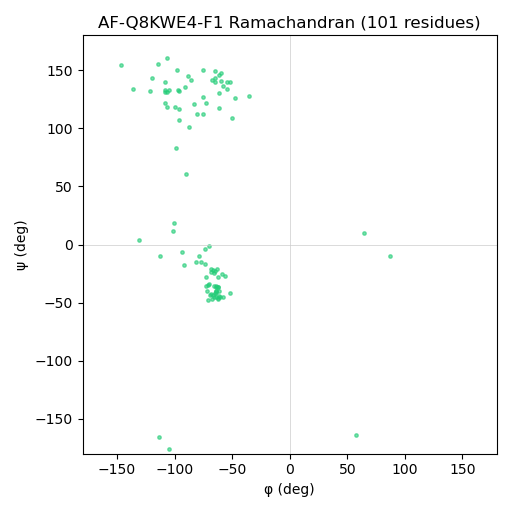M 737 O O . GLY A 1 100 ? -38.834 27.338 35.762 1.00 60.19 100 GLY A O 1
ATOM 738 N N . SER A 1 101 ? -37.541 27.711 37.559 1.00 61.16 101 SER A N 1
ATOM 739 C CA . SER A 1 101 ? -37.881 29.134 37.719 1.00 61.16 101 SER A CA 1
ATOM 740 C C . SER A 1 101 ? -37.079 30.086 36.816 1.00 61.16 101 SER A C 1
ATOM 742 O O . SER A 1 101 ? -37.447 31.253 36.671 1.00 61.16 101 SER A O 1
ATOM 744 N N . LEU A 1 102 ? -35.980 29.599 36.224 1.00 54.75 102 LEU A N 1
ATOM 745 C CA . LEU A 1 102 ? -35.096 30.347 35.319 1.00 54.75 102 LEU A CA 1
ATOM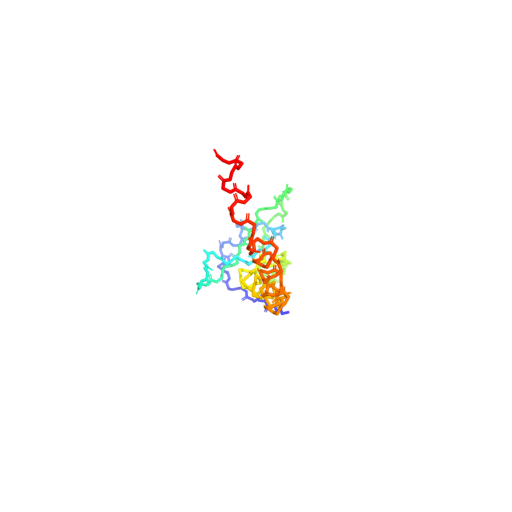 746 C C . LEU A 1 102 ? -35.451 30.186 33.825 1.00 54.75 102 LEU A C 1
ATOM 748 O O . LEU A 1 102 ? -34.840 30.866 32.997 1.00 54.75 102 LEU A O 1
ATOM 752 N N . LEU A 1 103 ? -36.406 29.311 33.481 1.00 48.66 103 LEU A N 1
ATOM 753 C CA . LEU A 1 103 ? -36.966 29.113 32.132 1.00 48.66 103 LEU A CA 1
ATOM 754 C C . LEU A 1 103 ? -38.367 29.727 32.026 1.00 48.66 103 LEU A C 1
ATOM 756 O O . LEU A 1 103 ? -38.664 30.284 30.945 1.00 48.66 103 LEU A O 1
#

Mean predicted aligned error: 14.31 Å

Nearest PDB structures (foldseek):
  8fee-assembly1_A  TM=6.961E-01  e=9.113E-07  Mycolicibacterium smegmatis MC2 155
  8fef-assembly1_E  TM=5.642E-01  e=2.035E-01  Mycolicibacterium smegmatis MC2 155
  8hqa-assembly1_C-4  TM=6.933E-01  e=2.493E-01  Escherichia coli K-12
  5uw2-assembly1_B  TM=6.541E-01  e=3.054E-01  Escherichia coli O157:H7
  6zy3-assembly1_L  TM=6.166E-01  e=2.855E-01  Escherichia coli B185

Sequence (103 aa):
ARLTLAINSSELHYIPANATVHIAGNTIFGAKSVEFLPPTGAPAGSLRPNARVEASAVQLEVNTLFQSLIDLLHKIDPVELNGTLSALSEGLRGHGDDLGSLL

Secondary structure (DSSP, 8-state):
--------GGGGGGSBTT-EEEEE--SSSS--EEEEEPPSS---SB--TT---PBP-----HHHHHHHHHHHHHTS-HHHHHHHHHHHHHHHTT-HHHHHT--

pLDDT: mean 78.33, std 12.32, range [48.66, 94.12]

Solvent-accessible surface area (backbone atoms only — not comparable to full-atom values): 6531 Å² total; per-residue (Å²): 139,86,87,86,83,93,67,66,75,91,56,31,70,78,38,40,51,61,33,42,30,37,50,43,63,89,43,98,86,58,75,70,47,81,44,78,40,82,50,96,58,84,73,59,56,49,39,56,91,90,64,85,72,70,65,51,78,67,64,86,53,67,68,57,54,54,48,51,51,53,55,53,58,68,68,54,55,68,65,60,53,50,50,50,55,48,51,52,50,54,72,44,57,89,40,56,67,64,58,60,72,76,110

InterPro domains:
  IPR024516 Mammalian cell entry, C-terminal [PF11887] (46-103)
  IPR052336 MlaD Inter-membrane Phospholipid Transporter [PTHR33371] (1-103)

Radius of gyration: 28.21 Å; Cα contacts (8 Å, |Δi|>4): 91; chains: 1; bounding box: 52×44×67 Å